Protein AF-G5RRP9-F1 (afdb_monomer_lite)

Organism: NCBI:txid913084

pLDDT: mean 85.66, std 15.12, range [49.66, 97.31]

Foldseek 3Di:
DDDDPVLVVQLVVQVVDPPRDNVNSNVVSCCCVPPNVVVVVVVVVVVVDDPPPPPVVPD

InterPro domains:
  IPR000093 DNA recombination protein RecR [PTHR30446] (1-48)
  IPR023627 Recombination protein RecR [SSF111304] (2-49)

Secondary structure (DSSP, 8-state):
----HHHHHHHHHHTTSTT--HHHHHHHHHHHHHT-HHHHHHHHHHHHS---TTTTT--

Sequence (59 aa):
MQTSPLLTQLMEALRCLPGVGPKSAQRMAFTLLQRDRSGGMRLAQALASPPYADRWRRR

Radius of gyration: 13.65 Å; chains: 1; bounding box: 21×42×23 Å

Structure (mmCIF, N/CA/C/O backbone):
data_AF-G5RRP9-F1
#
_entry.id   AF-G5RRP9-F1
#
loop_
_atom_site.group_PDB
_atom_site.id
_atom_site.type_symbol
_atom_site.label_atom_id
_atom_site.label_alt_id
_atom_site.label_comp_id
_atom_site.label_asym_id
_atom_site.label_entity_id
_atom_site.label_seq_id
_atom_site.pdbx_PDB_ins_code
_atom_site.Cartn_x
_atom_site.Cartn_y
_atom_site.Cartn_z
_atom_site.occupancy
_atom_site.B_iso_or_equiv
_atom_site.auth_seq_id
_atom_site.auth_comp_id
_atom_site.auth_asym_id
_atom_site.auth_atom_id
_atom_site.pdbx_PDB_model_num
ATOM 1 N N . MET A 1 1 ? -6.012 13.168 10.630 1.00 51.25 1 MET A N 1
ATOM 2 C CA . MET A 1 1 ? -6.146 13.294 9.162 1.00 51.25 1 MET A CA 1
ATOM 3 C C . MET A 1 1 ? -7.282 12.386 8.725 1.00 51.25 1 MET A C 1
ATOM 5 O O . MET A 1 1 ? -7.168 11.189 8.943 1.00 51.25 1 MET A O 1
ATOM 9 N N . GLN A 1 2 ? -8.382 12.926 8.196 1.00 62.12 2 GLN A N 1
ATOM 10 C CA . GLN A 1 2 ? -9.447 12.096 7.621 1.00 62.12 2 GLN A CA 1
ATOM 11 C C . GLN A 1 2 ? -8.996 11.617 6.242 1.00 62.12 2 GLN A C 1
ATOM 13 O O . GLN A 1 2 ? -8.857 12.408 5.313 1.00 62.12 2 GLN A O 1
ATOM 18 N N . THR A 1 3 ? -8.697 10.328 6.130 1.00 75.06 3 THR A N 1
ATOM 19 C CA . THR A 1 3 ? -8.427 9.673 4.850 1.00 75.06 3 THR A CA 1
ATOM 20 C C . THR A 1 3 ? -9.731 9.117 4.295 1.00 75.06 3 THR A C 1
ATOM 22 O O . THR A 1 3 ? -10.574 8.633 5.050 1.00 75.06 3 THR A O 1
ATOM 25 N N . SER A 1 4 ? -9.910 9.190 2.973 1.00 89.81 4 SER A N 1
ATOM 26 C CA . SER A 1 4 ? -11.060 8.566 2.310 1.00 89.81 4 SER A CA 1
ATOM 27 C C . SER A 1 4 ? -11.159 7.081 2.702 1.00 89.81 4 SER A C 1
ATOM 29 O O . SER A 1 4 ? -10.117 6.418 2.762 1.00 89.81 4 SER A O 1
ATOM 31 N N . PRO A 1 5 ? -12.368 6.528 2.920 1.00 90.00 5 PRO A N 1
ATOM 32 C CA . PRO A 1 5 ? -12.550 5.113 3.247 1.00 90.00 5 PRO A CA 1
ATOM 33 C C . PRO A 1 5 ? -11.847 4.168 2.261 1.00 90.00 5 PRO A C 1
ATOM 35 O O . PRO A 1 5 ? -11.245 3.180 2.674 1.00 90.00 5 PRO A O 1
ATOM 38 N N . LEU A 1 6 ? -11.835 4.518 0.969 1.00 90.81 6 LEU A N 1
ATOM 39 C CA . LEU A 1 6 ? -11.154 3.750 -0.081 1.00 90.81 6 LEU A CA 1
ATOM 40 C C . LEU A 1 6 ? -9.627 3.763 0.068 1.00 90.81 6 LEU A C 1
ATOM 42 O O . LEU A 1 6 ? -8.964 2.760 -0.184 1.00 90.81 6 LEU A O 1
ATOM 46 N N . LEU A 1 7 ? -9.056 4.889 0.507 1.00 92.25 7 LEU A N 1
ATOM 47 C CA . LEU A 1 7 ? -7.621 4.987 0.764 1.00 92.25 7 LEU A CA 1
ATOM 48 C C . LEU A 1 7 ? -7.232 4.126 1.969 1.00 92.25 7 LEU A C 1
ATOM 50 O O . LEU A 1 7 ? -6.211 3.447 1.933 1.00 92.25 7 LEU A O 1
ATOM 54 N N . THR A 1 8 ? -8.063 4.115 3.011 1.00 93.44 8 THR A N 1
ATOM 55 C CA . THR A 1 8 ? -7.868 3.248 4.178 1.00 93.44 8 THR A CA 1
ATOM 56 C C . THR A 1 8 ? -7.926 1.772 3.801 1.00 93.44 8 THR A C 1
ATOM 58 O O . THR A 1 8 ? -7.039 1.020 4.192 1.00 93.44 8 THR A O 1
ATOM 61 N N . GLN A 1 9 ? -8.887 1.367 2.971 1.00 94.06 9 GLN A N 1
ATOM 62 C CA . GLN A 1 9 ? -8.958 -0.003 2.456 1.00 94.06 9 GLN A CA 1
ATOM 63 C C . GLN A 1 9 ? -7.713 -0.391 1.651 1.00 94.06 9 GLN A C 1
ATOM 65 O O . GLN A 1 9 ? -7.184 -1.482 1.844 1.00 94.06 9 GLN A O 1
ATOM 70 N N . LEU A 1 10 ? -7.201 0.502 0.798 1.00 94.06 10 LEU A N 1
ATOM 71 C CA . LEU A 1 10 ? -5.957 0.258 0.064 1.00 94.06 10 LEU A CA 1
ATOM 72 C C . LEU A 1 10 ? -4.760 0.092 1.011 1.00 94.06 10 LEU A C 1
ATOM 74 O O . LEU A 1 10 ? -3.954 -0.817 0.826 1.00 94.06 10 LEU A O 1
ATOM 78 N N . MET A 1 11 ? -4.639 0.948 2.030 1.00 95.00 11 MET A N 1
ATOM 79 C CA . MET A 1 11 ? -3.575 0.827 3.030 1.00 95.00 11 MET A 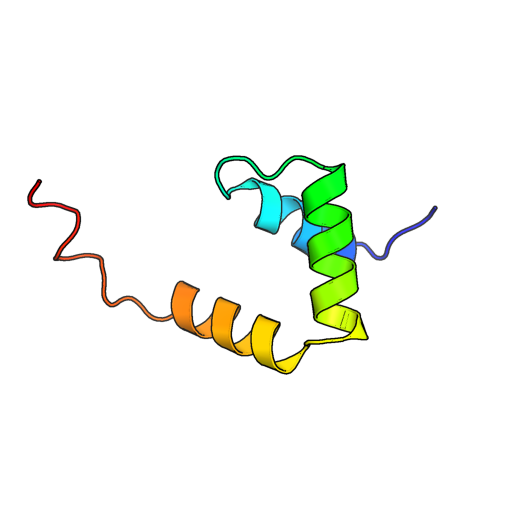CA 1
ATOM 80 C C . MET A 1 11 ? -3.659 -0.512 3.769 1.00 95.00 11 MET A C 1
ATOM 82 O O . MET A 1 11 ? -2.641 -1.181 3.909 1.00 95.00 11 MET A O 1
ATOM 86 N N . GLU A 1 12 ? -4.851 -0.938 4.189 1.00 95.44 12 GLU A N 1
ATOM 87 C CA . GLU A 1 12 ? -5.037 -2.240 4.840 1.00 95.44 12 GLU A CA 1
ATOM 88 C C . GLU A 1 12 ? -4.728 -3.412 3.899 1.00 95.44 12 GLU A C 1
ATOM 90 O O . GLU A 1 12 ? -4.028 -4.341 4.294 1.00 95.44 12 GLU A O 1
ATOM 95 N N . ALA A 1 13 ? -5.136 -3.341 2.630 1.00 94.62 13 ALA A N 1
ATOM 96 C CA . ALA A 1 13 ? -4.802 -4.361 1.639 1.00 94.62 13 ALA A CA 1
ATOM 97 C C . ALA A 1 13 ? -3.284 -4.508 1.438 1.00 94.62 13 ALA A C 1
ATOM 99 O O . ALA A 1 13 ? -2.790 -5.620 1.291 1.00 94.62 13 ALA A O 1
ATOM 100 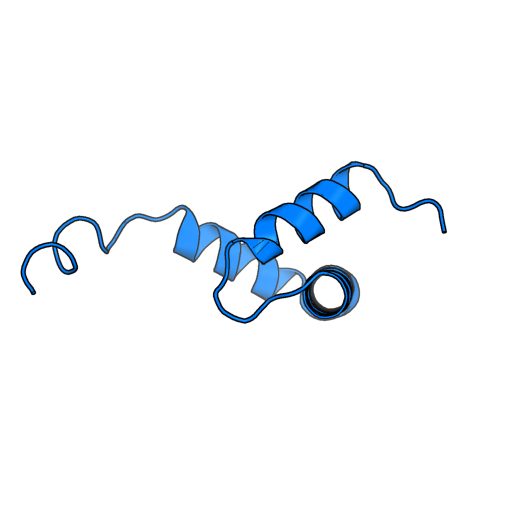N N . LEU A 1 14 ? -2.519 -3.411 1.491 1.00 95.69 14 LEU A N 1
ATOM 101 C CA . LEU A 1 14 ? -1.057 -3.448 1.372 1.00 95.69 14 LEU A CA 1
ATOM 102 C C . LEU A 1 14 ? -0.362 -4.097 2.581 1.00 95.69 14 LEU A C 1
ATOM 104 O O . LEU A 1 14 ? 0.776 -4.546 2.453 1.00 95.69 14 LEU A O 1
ATOM 108 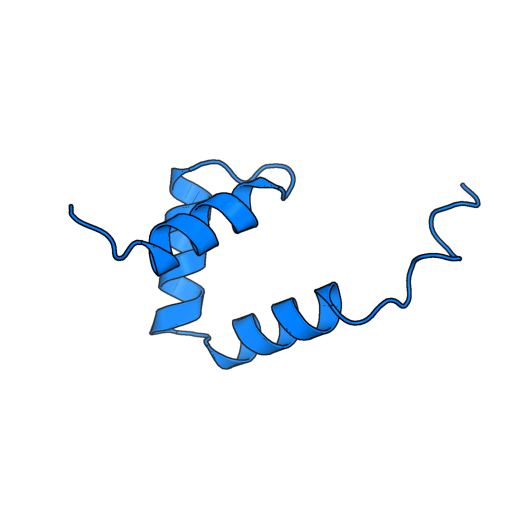N N . ARG A 1 15 ? -1.022 -4.177 3.743 1.00 95.69 15 ARG A N 1
ATOM 109 C CA . ARG A 1 15 ? -0.456 -4.770 4.970 1.00 95.69 15 ARG A CA 1
ATOM 110 C C . ARG A 1 15 ? -0.416 -6.298 4.957 1.00 95.69 15 ARG A C 1
ATOM 112 O O . ARG A 1 15 ? 0.192 -6.879 5.849 1.00 95.69 15 ARG A O 1
ATOM 119 N N . CYS A 1 16 ? -1.021 -6.957 3.966 1.00 93.31 16 CYS A N 1
ATOM 120 C CA . CYS A 1 16 ? -0.867 -8.404 3.787 1.00 93.31 16 CYS A CA 1
ATOM 121 C C . CYS A 1 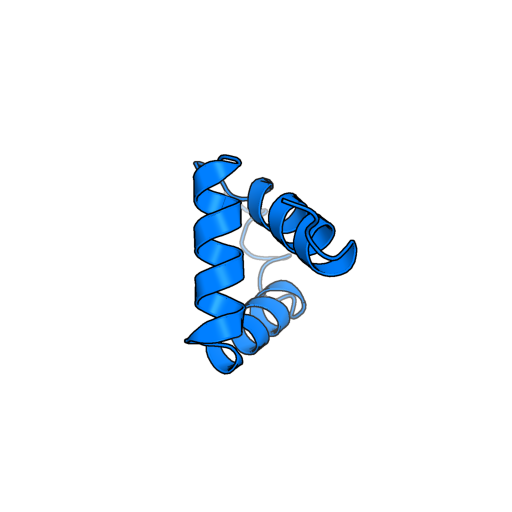16 ? 0.545 -8.795 3.311 1.00 93.31 16 CYS A C 1
ATOM 123 O O . CYS A 1 16 ? 0.928 -9.961 3.397 1.00 93.31 16 CYS A O 1
ATOM 125 N N . LEU A 1 17 ? 1.322 -7.826 2.814 1.00 92.56 17 LEU A N 1
ATOM 126 C CA . LEU A 1 17 ? 2.682 -8.039 2.340 1.00 92.56 17 LEU A CA 1
ATOM 127 C C . LEU A 1 17 ? 3.662 -8.178 3.521 1.00 92.56 17 LEU A C 1
ATOM 129 O O . LEU A 1 17 ? 3.595 -7.402 4.482 1.00 92.56 17 LEU A O 1
ATOM 133 N N . PRO A 1 18 ? 4.626 -9.115 3.454 1.00 94.44 18 PRO A N 1
ATOM 134 C CA . PRO A 1 18 ? 5.616 -9.289 4.511 1.00 94.44 18 PRO A CA 1
ATOM 135 C C . PRO A 1 18 ? 6.467 -8.021 4.668 1.00 94.44 18 PRO A C 1
ATOM 137 O O . PRO A 1 18 ? 6.953 -7.453 3.692 1.00 94.44 18 PRO A O 1
ATOM 140 N N . GLY A 1 19 ? 6.646 -7.560 5.910 1.00 95.25 19 GLY A N 1
ATOM 141 C CA . GLY A 1 19 ? 7.428 -6.355 6.218 1.00 95.25 19 GLY A CA 1
ATOM 142 C C . GLY A 1 19 ? 6.711 -5.021 5.959 1.00 95.25 19 GLY A C 1
ATOM 143 O O . GLY A 1 19 ? 7.309 -3.961 6.157 1.00 95.25 19 GLY A O 1
ATOM 144 N N . VAL A 1 20 ? 5.432 -5.031 5.562 1.00 97.06 20 VAL A N 1
ATOM 145 C CA . VAL A 1 20 ? 4.655 -3.804 5.321 1.00 97.06 20 VAL A CA 1
ATOM 146 C C . VAL A 1 20 ? 3.780 -3.456 6.530 1.00 97.06 20 VAL A C 1
ATOM 148 O O . VAL A 1 20 ? 2.657 -3.924 6.685 1.00 97.06 20 VAL A O 1
ATOM 151 N N . GLY A 1 21 ? 4.300 -2.580 7.396 1.00 95.44 21 GLY A N 1
ATOM 152 C CA . GLY A 1 21 ? 3.544 -1.987 8.510 1.00 95.44 21 GLY A CA 1
ATOM 153 C C . GLY A 1 21 ? 2.716 -0.745 8.118 1.00 95.44 21 GLY A C 1
ATOM 154 O O . GLY A 1 21 ? 2.856 -0.243 6.999 1.00 95.44 21 GLY A O 1
ATOM 155 N N . PRO A 1 22 ? 1.923 -0.163 9.044 1.00 95.12 22 PRO A N 1
ATOM 156 C CA . PRO A 1 22 ? 0.977 0.930 8.758 1.00 95.12 22 PRO A CA 1
ATOM 157 C C . PRO A 1 22 ? 1.606 2.154 8.075 1.00 95.12 22 PRO A C 1
ATOM 159 O O . PRO A 1 22 ? 1.104 2.648 7.069 1.00 95.12 22 PRO A O 1
ATOM 162 N N . LYS A 1 23 ? 2.766 2.610 8.569 1.00 95.12 23 LYS A N 1
ATOM 163 C CA . LYS A 1 23 ? 3.491 3.761 8.003 1.00 95.12 23 LYS A CA 1
ATOM 164 C C . LYS A 1 23 ? 4.031 3.475 6.597 1.00 95.12 23 LYS A C 1
ATOM 166 O O . LYS A 1 23 ? 4.081 4.374 5.758 1.00 95.12 23 LYS A O 1
ATOM 171 N N . SER A 1 24 ? 4.436 2.229 6.337 1.00 97.31 24 SER A N 1
ATOM 172 C CA . SER A 1 24 ? 4.902 1.816 5.011 1.00 97.31 24 SER A CA 1
ATOM 173 C C . SER A 1 24 ? 3.731 1.711 4.036 1.00 97.31 24 SER A C 1
ATOM 175 O O . SER A 1 24 ? 3.800 2.292 2.957 1.00 97.31 24 SER A O 1
ATOM 177 N N . ALA A 1 25 ? 2.626 1.083 4.452 1.00 96.56 25 ALA A N 1
ATOM 178 C CA . ALA A 1 25 ? 1.399 0.976 3.666 1.00 96.56 25 ALA A CA 1
ATOM 179 C C . ALA A 1 25 ? 0.849 2.351 3.264 1.00 96.56 25 ALA A C 1
ATOM 181 O O . ALA A 1 25 ? 0.542 2.578 2.095 1.00 96.56 25 ALA A O 1
ATOM 182 N N . GLN A 1 26 ? 0.820 3.303 4.201 1.00 95.25 26 GLN A N 1
ATOM 183 C CA . GLN A 1 26 ? 0.443 4.686 3.923 1.00 95.25 26 GLN A CA 1
ATOM 184 C C . GLN A 1 26 ? 1.335 5.309 2.839 1.00 95.25 26 GLN A C 1
ATOM 186 O O . GLN A 1 26 ? 0.834 5.834 1.844 1.00 95.25 26 GLN A O 1
ATOM 191 N N . ARG A 1 27 ? 2.664 5.222 2.986 1.00 96.06 27 ARG A N 1
ATOM 192 C CA . ARG A 1 27 ? 3.617 5.767 2.004 1.00 96.06 27 ARG A CA 1
ATOM 193 C C . ARG A 1 27 ? 3.469 5.116 0.629 1.00 96.06 27 ARG A C 1
ATOM 195 O O . ARG A 1 27 ? 3.544 5.815 -0.381 1.00 96.06 27 ARG A O 1
ATOM 202 N N . MET A 1 28 ? 3.251 3.805 0.588 1.00 96.56 28 MET A N 1
ATOM 203 C CA . MET A 1 28 ? 3.029 3.061 -0.651 1.00 96.56 28 MET A CA 1
ATOM 204 C C . MET A 1 28 ? 1.737 3.513 -1.335 1.00 96.56 28 MET A C 1
ATOM 206 O O . MET A 1 28 ? 1.777 3.862 -2.511 1.00 96.56 28 MET A O 1
ATOM 210 N N . ALA A 1 29 ? 0.625 3.604 -0.600 1.00 95.06 29 ALA A N 1
ATOM 211 C CA . ALA A 1 29 ? -0.658 4.052 -1.137 1.00 95.06 29 ALA A CA 1
ATOM 212 C C . ALA A 1 29 ? -0.573 5.469 -1.729 1.00 95.06 29 ALA A C 1
ATOM 214 O O . ALA A 1 29 ? -1.001 5.694 -2.861 1.00 95.06 29 ALA A O 1
ATOM 215 N N . PHE A 1 30 ? 0.044 6.417 -1.012 1.00 94.94 30 PHE A N 1
ATOM 216 C CA . PHE A 1 30 ? 0.228 7.777 -1.527 1.00 94.94 30 PHE A CA 1
ATOM 217 C C . PHE A 1 30 ? 1.145 7.824 -2.751 1.00 94.94 30 PHE A C 1
ATOM 219 O O . PHE A 1 30 ? 0.820 8.504 -3.721 1.00 94.94 30 PHE A O 1
ATOM 226 N N . THR A 1 31 ? 2.254 7.080 -2.743 1.00 94.94 31 THR A N 1
ATOM 227 C CA . THR A 1 31 ? 3.170 7.018 -3.893 1.00 94.94 31 THR A CA 1
ATOM 228 C C . THR A 1 31 ? 2.473 6.461 -5.134 1.00 94.94 31 THR A C 1
ATOM 230 O O . THR A 1 31 ? 2.562 7.067 -6.199 1.00 94.94 31 THR A O 1
ATOM 233 N N . LEU A 1 32 ? 1.729 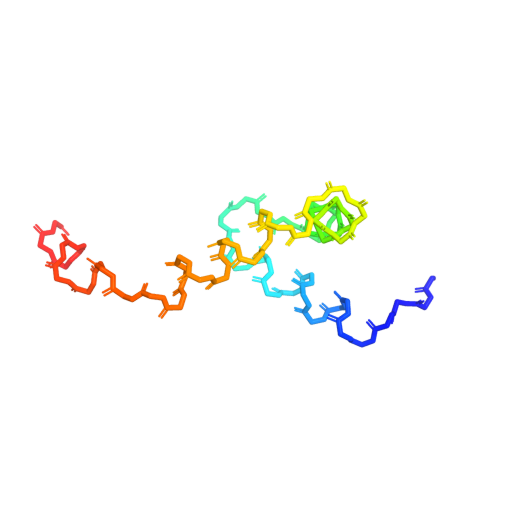5.358 -5.002 1.00 94.50 32 LEU A N 1
ATOM 234 C CA . LEU A 1 32 ? 0.995 4.757 -6.118 1.00 94.50 32 LEU A CA 1
ATOM 235 C C . LEU A 1 32 ? -0.059 5.715 -6.679 1.00 94.50 32 LEU A C 1
ATOM 237 O O . LEU A 1 32 ? -0.152 5.890 -7.885 1.00 94.50 32 LEU A O 1
ATOM 241 N N . LEU A 1 33 ? -0.832 6.386 -5.826 1.00 92.50 33 LEU A N 1
ATOM 242 C CA . LEU A 1 33 ? -1.906 7.259 -6.304 1.00 92.50 33 LEU A CA 1
ATOM 243 C C . LEU A 1 33 ? -1.402 8.582 -6.891 1.00 92.50 33 LEU A C 1
ATOM 245 O O . LEU A 1 33 ? -2.009 9.086 -7.833 1.00 92.50 33 LEU A O 1
ATOM 249 N N . GLN A 1 34 ? -0.319 9.146 -6.349 1.00 94.19 34 GLN A N 1
ATOM 250 C CA . GLN A 1 34 ? 0.187 10.457 -6.771 1.00 94.19 34 GLN A CA 1
ATOM 251 C C . GLN A 1 34 ? 1.239 10.379 -7.877 1.00 94.19 34 GLN A C 1
ATOM 253 O O . GLN A 1 34 ? 1.344 11.309 -8.671 1.00 94.19 34 GLN A O 1
ATOM 258 N N . ARG A 1 35 ? 2.055 9.319 -7.903 1.00 94.44 35 ARG A N 1
ATOM 259 C CA . ARG A 1 35 ? 3.245 9.242 -8.765 1.00 94.44 35 ARG A CA 1
ATOM 260 C C . ARG A 1 35 ? 3.244 8.060 -9.727 1.00 94.44 35 ARG A C 1
ATOM 262 O O . ARG A 1 35 ? 3.832 8.186 -10.792 1.00 94.44 35 ARG A O 1
ATOM 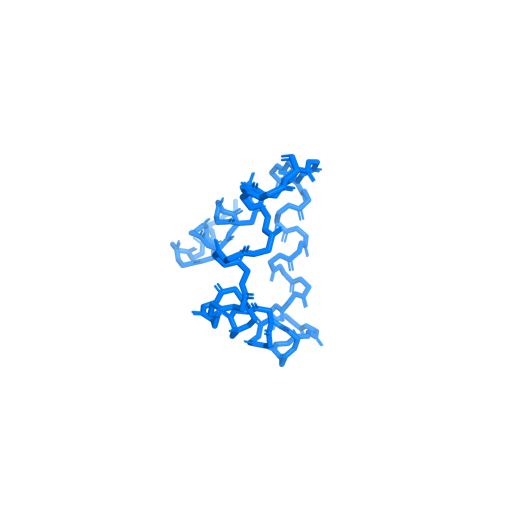269 N N . ASP A 1 36 ? 2.601 6.943 -9.385 1.00 93.31 36 ASP A N 1
ATOM 270 C CA . ASP A 1 36 ? 2.675 5.716 -10.193 1.00 93.31 36 ASP A CA 1
ATOM 271 C C . ASP A 1 36 ? 1.348 4.943 -10.248 1.00 93.31 36 ASP A C 1
ATOM 273 O O . ASP A 1 36 ? 1.227 3.783 -9.836 1.00 93.31 36 ASP A O 1
ATOM 277 N N . ARG A 1 37 ? 0.307 5.610 -10.761 1.00 93.00 37 ARG A N 1
ATOM 278 C CA . ARG A 1 37 ? -1.035 5.016 -10.835 1.00 93.00 37 ARG A CA 1
ATOM 279 C C . ARG A 1 37 ? -1.077 3.839 -11.808 1.00 93.00 37 ARG A C 1
ATOM 281 O O . ARG A 1 37 ? -1.781 2.861 -11.561 1.00 93.00 37 ARG A O 1
ATOM 288 N N . SER A 1 38 ? -0.308 3.911 -12.894 1.00 95.19 38 SER A N 1
ATOM 289 C CA . SER A 1 38 ? -0.175 2.823 -13.867 1.00 95.19 38 SER A CA 1
ATOM 290 C C . SER A 1 38 ? 0.553 1.615 -13.270 1.00 95.19 38 SER A C 1
ATOM 292 O O . SER A 1 38 ? 0.104 0.486 -13.470 1.00 95.19 38 SER A O 1
ATOM 294 N N . GLY A 1 39 ? 1.610 1.818 -12.476 1.00 93.75 39 GLY A N 1
ATOM 295 C CA . GLY A 1 39 ? 2.261 0.759 -11.707 1.00 93.75 39 GLY A CA 1
ATOM 296 C C . GLY A 1 39 ? 1.313 0.067 -10.732 1.00 93.75 39 GLY A C 1
ATOM 297 O O . GLY A 1 39 ? 1.267 -1.162 -10.710 1.00 93.75 39 GLY A O 1
ATOM 298 N N . GLY A 1 40 ? 0.483 0.830 -10.014 1.00 93.44 40 GLY A N 1
ATOM 299 C CA . GLY A 1 40 ? -0.556 0.278 -9.137 1.00 93.44 40 GLY A CA 1
ATOM 300 C C . GLY A 1 40 ? -1.571 -0.603 -9.874 1.00 93.44 40 GLY A C 1
ATOM 301 O O . GLY A 1 40 ? -1.908 -1.685 -9.399 1.00 93.44 40 GLY A O 1
ATOM 302 N N . MET A 1 41 ? -2.006 -0.192 -11.069 1.00 94.06 41 MET A N 1
ATOM 303 C CA . MET A 1 41 ? -2.909 -1.000 -11.900 1.00 94.06 41 MET A CA 1
ATOM 304 C C . MET A 1 41 ? -2.249 -2.288 -12.400 1.00 94.06 41 MET A C 1
ATOM 306 O O . MET A 1 41 ? -2.877 -3.344 -12.361 1.00 94.06 41 MET A O 1
ATOM 310 N N . ARG A 1 42 ? -0.978 -2.231 -12.820 1.00 93.69 42 ARG A N 1
ATOM 311 C CA . ARG A 1 42 ? -0.220 -3.434 -13.204 1.00 93.69 42 ARG A CA 1
ATOM 312 C C . ARG A 1 42 ? -0.055 -4.396 -12.033 1.00 93.69 42 ARG A C 1
ATOM 314 O O . ARG A 1 42 ? -0.214 -5.595 -12.221 1.00 93.69 42 ARG A O 1
ATOM 321 N N . LEU A 1 43 ? 0.225 -3.882 -10.832 1.00 91.44 43 LEU A N 1
ATOM 322 C CA . LEU A 1 43 ? 0.299 -4.694 -9.617 1.00 91.44 43 LEU A CA 1
ATOM 323 C C . LEU A 1 43 ? -1.037 -5.395 -9.348 1.00 91.44 43 LEU A C 1
ATOM 325 O O . LEU A 1 43 ? -1.059 -6.605 -9.149 1.00 91.44 43 LEU A O 1
ATOM 329 N N . ALA A 1 44 ? -2.149 -4.659 -9.397 1.00 92.25 44 ALA A N 1
ATOM 330 C CA . ALA A 1 44 ? -3.478 -5.232 -9.207 1.00 92.25 44 ALA A CA 1
ATOM 331 C C . ALA A 1 44 ? -3.790 -6.319 -10.251 1.00 92.25 44 ALA A C 1
ATOM 333 O O . ALA A 1 44 ? -4.294 -7.379 -9.898 1.00 92.25 44 ALA A O 1
ATOM 334 N N . GLN A 1 45 ? -3.433 -6.093 -11.519 1.00 92.06 45 GLN A N 1
ATOM 335 C CA . GLN A 1 45 ? -3.590 -7.084 -12.588 1.00 92.06 45 GLN A CA 1
ATOM 336 C C . GLN A 1 45 ? -2.707 -8.316 -12.379 1.00 92.06 45 GLN A C 1
ATOM 338 O O . GLN A 1 45 ? -3.175 -9.427 -12.589 1.00 92.06 45 GLN A O 1
ATOM 343 N N . ALA A 1 46 ? -1.457 -8.144 -11.949 1.00 89.12 46 ALA A N 1
ATOM 344 C CA . ALA A 1 46 ? -0.550 -9.255 -11.676 1.00 89.12 46 ALA A CA 1
ATOM 345 C C . ALA A 1 46 ? -1.016 -10.109 -10.489 1.00 89.12 46 ALA A C 1
ATOM 347 O O . ALA A 1 46 ? -0.803 -11.314 -10.504 1.00 89.12 46 ALA A O 1
ATOM 348 N N . LEU A 1 47 ? -1.656 -9.488 -9.491 1.00 87.25 47 LEU A N 1
ATOM 349 C CA . LEU A 1 47 ? -2.254 -10.175 -8.344 1.00 87.25 47 LEU A CA 1
ATOM 350 C C . LEU A 1 47 ? -3.578 -10.871 -8.699 1.00 87.25 47 LEU A C 1
ATOM 352 O O . LEU A 1 47 ? -3.853 -11.956 -8.189 1.00 87.25 47 LEU A O 1
ATOM 356 N N . ALA A 1 48 ? -4.398 -10.242 -9.548 1.00 88.81 48 ALA A N 1
ATOM 357 C CA . ALA A 1 48 ? -5.692 -10.767 -9.986 1.00 88.81 48 ALA A CA 1
ATOM 358 C C . ALA A 1 48 ? -5.563 -11.855 -11.061 1.00 88.81 48 ALA A C 1
ATOM 360 O O . ALA A 1 48 ? -6.393 -12.758 -11.128 1.00 88.81 48 ALA A O 1
ATOM 361 N N . SER A 1 49 ? -4.534 -11.772 -11.904 1.00 78.00 49 SER A N 1
ATOM 362 C CA . SER A 1 49 ? -4.182 -12.820 -12.855 1.00 78.00 49 SER A CA 1
ATOM 363 C C . SER A 1 49 ? -3.534 -13.978 -12.091 1.00 78.00 49 SER A C 1
ATOM 365 O O . SER A 1 49 ? -2.573 -13.742 -11.362 1.00 78.00 49 SER A O 1
ATOM 367 N N . PRO A 1 50 ? -4.016 -15.226 -12.214 1.00 60.72 50 PRO A N 1
ATOM 368 C CA . PRO A 1 50 ? -3.421 -16.368 -11.534 1.00 60.72 50 PRO A CA 1
ATOM 369 C C . PRO A 1 50 ? -2.459 -17.143 -12.457 1.00 60.72 50 PRO A C 1
ATOM 371 O O . PRO A 1 50 ? -2.909 -17.981 -13.233 1.00 60.72 50 PRO A O 1
ATOM 374 N N . PRO A 1 51 ? -1.129 -16.951 -12.354 1.00 63.28 51 PRO A N 1
ATOM 375 C CA . PRO A 1 51 ? -0.155 -17.861 -12.964 1.00 63.28 51 PRO A CA 1
ATOM 376 C C . PRO A 1 51 ? 0.538 -18.806 -11.960 1.00 63.28 51 PRO A C 1
ATOM 378 O O . PRO A 1 51 ? 1.397 -19.590 -12.355 1.00 63.28 51 PRO A O 1
ATOM 381 N N . TYR A 1 52 ? 0.222 -18.739 -10.659 1.00 59.53 52 TYR A N 1
ATOM 382 C CA . TYR A 1 52 ? 1.020 -19.387 -9.600 1.00 59.53 52 TYR A CA 1
ATOM 383 C C . TYR A 1 52 ? 0.353 -20.540 -8.838 1.00 59.53 52 TYR A C 1
ATOM 385 O O . TYR A 1 52 ? 1.047 -21.196 -8.058 1.00 59.53 52 TYR A O 1
ATOM 393 N N . ALA A 1 53 ? -0.932 -20.835 -9.064 1.00 53.78 53 ALA A N 1
ATOM 394 C CA . ALA A 1 53 ? -1.627 -21.912 -8.345 1.00 53.78 53 ALA A CA 1
ATOM 395 C C . ALA A 1 53 ? -0.928 -23.285 -8.481 1.00 53.78 53 ALA A C 1
ATOM 397 O O . ALA A 1 53 ? -0.961 -24.081 -7.541 1.00 53.78 53 ALA A O 1
ATOM 398 N N . ASP A 1 54 ? -0.209 -23.512 -9.586 1.00 54.31 54 ASP A N 1
ATOM 399 C CA . ASP A 1 54 ? 0.415 -24.806 -9.882 1.00 54.31 54 ASP A CA 1
ATOM 400 C C . ASP A 1 54 ? 1.905 -24.909 -9.520 1.00 54.31 54 ASP A C 1
ATOM 402 O O . ASP A 1 54 ? 2.413 -26.016 -9.329 1.00 54.31 54 ASP A O 1
ATOM 406 N N . ARG A 1 55 ? 2.635 -23.788 -9.394 1.00 56.06 55 ARG A N 1
ATOM 407 C CA . ARG A 1 55 ? 4.105 -23.819 -9.225 1.00 56.06 55 ARG A CA 1
ATOM 408 C C . ARG A 1 55 ? 4.568 -23.723 -7.765 1.00 56.06 55 ARG A C 1
ATOM 410 O O . ARG A 1 55 ? 5.598 -24.296 -7.427 1.00 56.06 55 ARG A O 1
ATOM 417 N N . TRP A 1 56 ? 3.804 -23.065 -6.890 1.00 55.38 56 TRP A N 1
ATOM 418 C CA . TRP A 1 56 ? 4.177 -22.873 -5.475 1.00 55.38 56 TRP A CA 1
ATOM 419 C C . TRP A 1 56 ? 3.718 -23.998 -4.543 1.00 55.38 56 TRP A C 1
ATOM 421 O O . TRP A 1 56 ? 4.078 -24.004 -3.374 1.00 55.38 56 TRP A O 1
ATOM 431 N N . ARG A 1 57 ? 2.951 -24.970 -5.052 1.00 58.41 57 ARG A N 1
ATOM 432 C CA . ARG A 1 57 ? 2.444 -26.113 -4.275 1.00 58.41 57 ARG A CA 1
ATOM 433 C C . ARG A 1 57 ? 3.358 -27.356 -4.333 1.00 58.41 57 ARG A C 1
ATOM 435 O O . ARG A 1 57 ? 3.039 -28.363 -3.715 1.00 58.41 57 ARG A O 1
ATOM 442 N N . ARG A 1 58 ? 4.463 -27.312 -5.097 1.00 57.72 58 ARG A N 1
ATOM 443 C CA . ARG A 1 58 ? 5.424 -28.428 -5.279 1.00 57.72 58 ARG A CA 1
ATOM 444 C C . ARG A 1 58 ? 6.827 -28.154 -4.710 1.00 57.72 58 ARG A C 1
ATOM 446 O O . ARG A 1 58 ? 7.809 -28.680 -5.233 1.00 57.72 58 ARG A O 1
ATOM 453 N N . ARG A 1 59 ? 6.944 -27.329 -3.674 1.00 49.66 59 ARG A N 1
ATOM 454 C CA . ARG A 1 59 ? 8.155 -27.241 -2.851 1.00 49.66 59 ARG A CA 1
ATOM 455 C C . ARG A 1 59 ? 7.784 -27.216 -1.385 1.00 49.66 59 ARG A C 1
ATOM 457 O O . ARG A 1 59 ? 6.733 -26.613 -1.083 1.00 49.66 59 ARG A O 1
#